Protein AF-A0A378W0W7-F1 (afdb_monomer)

Organism: Neisseria gonorrhoeae (NCBI:txid485)

InterPro domains:
  IPR011050 Pectin lyase fold/virulence factor [SSF51126] (29-107)
  IPR012332 Autotransporter, pectate lyase C-like domain superfamily [G3DSA:2.160.20.20] (1-109)
  IPR050909 Bacterial Autotransporter Virulence Factors [PTHR12338] (4-107)

Nearest PDB structures (foldseek):
  3syj-assembly1_A-2  TM=1.005E+00  e=4.533E-11  Haemophilus influenzae
  3ak5-assembly3_C  TM=9.962E-01  e=9.951E-10  Escherichia coli
  3ak5-assembly2_B  TM=9.978E-01  e=3.192E-08  Escherichia coli
  3ak5-assembly4_D  TM=9.972E-01  e=6.458E-08  Escherichia coli
  5j44-assembly2_B  TM=1.001E+00  e=3.465E-07  Shigella flexneri

Sequence (110 aa):
MILTSNINQGAGGLYFEGNFTVSPKNNETWQGAGVHISDGSTVTWKVNGVANDRLSKIGKGTLLVQAKGENQGSVSVGDGKVILDQQADDQGKKQAFSEIGLVSGRGRCN

pLDDT: mean 97.86, std 1.4, range [88.88, 98.88]

Foldseek 3Di:
DEAAAAEAPAADEEEDDAEEEYYYPPAHAYHYNAYEYEPPHEYEYQHAYDAPGEHEYAYQEEYEQAHEAARNYHYEFAAHEYEQNYHYDPVRHTDRYPYYHYDDPHYDYD

Structure (mmCIF, N/CA/C/O backbone):
data_AF-A0A378W0W7-F1
#
_entry.id   AF-A0A378W0W7-F1
#
loop_
_atom_site.group_PDB
_atom_site.id
_atom_site.type_symbol
_atom_site.label_atom_id
_atom_site.label_alt_id
_atom_site.label_comp_id
_atom_site.label_asym_id
_atom_site.label_entity_id
_atom_site.label_seq_id
_atom_site.pdbx_PDB_ins_code
_atom_site.Cartn_x
_atom_site.Cartn_y
_atom_site.Cartn_z
_atom_site.occupancy
_atom_site.B_iso_or_equiv
_atom_site.auth_seq_id
_atom_site.auth_comp_id
_atom_site.auth_asym_id
_atom_site.auth_atom_id
_atom_site.pdbx_PDB_model_num
ATOM 1 N N . MET A 1 1 ? 4.552 -9.569 7.315 1.00 91.31 1 MET A N 1
ATOM 2 C CA . MET A 1 1 ? 4.834 -8.477 8.273 1.00 91.31 1 MET A CA 1
ATOM 3 C C . MET A 1 1 ? 3.541 -8.115 8.984 1.00 91.31 1 MET A C 1
ATOM 5 O O . MET A 1 1 ? 2.529 -7.983 8.306 1.00 91.31 1 MET A O 1
ATOM 9 N N . ILE A 1 2 ? 3.563 -7.987 10.312 1.00 97.38 2 ILE A N 1
ATOM 10 C CA . ILE A 1 2 ? 2.403 -7.550 11.104 1.00 97.38 2 ILE A CA 1
ATOM 11 C C . ILE A 1 2 ? 2.739 -6.201 11.744 1.00 97.38 2 ILE A C 1
ATOM 13 O O . ILE A 1 2 ? 3.801 -6.073 12.350 1.00 97.38 2 ILE A O 1
ATOM 17 N N . LEU A 1 3 ? 1.859 -5.211 11.597 1.00 97.56 3 LEU A N 1
ATOM 18 C CA . LEU A 1 3 ? 1.969 -3.914 12.263 1.00 97.56 3 LEU A CA 1
ATOM 19 C C . LEU A 1 3 ? 1.282 -3.975 13.626 1.00 97.56 3 LEU A C 1
ATOM 21 O O . LEU A 1 3 ? 0.091 -4.252 13.708 1.00 97.56 3 LEU A O 1
ATOM 25 N N . THR A 1 4 ? 2.033 -3.721 14.695 1.00 97.69 4 THR A N 1
ATOM 26 C CA . THR A 1 4 ? 1.507 -3.669 16.072 1.00 97.69 4 THR A CA 1
ATOM 27 C C . THR A 1 4 ? 1.267 -2.247 16.573 1.00 97.69 4 THR A C 1
ATOM 29 O O . THR A 1 4 ? 0.783 -2.064 17.685 1.00 97.69 4 THR A O 1
ATOM 32 N N . SER A 1 5 ? 1.646 -1.252 15.777 1.00 97.94 5 SER A N 1
ATOM 33 C CA . SER A 1 5 ? 1.383 0.168 15.988 1.00 97.94 5 SER A CA 1
ATOM 34 C C . SER A 1 5 ? 1.252 0.859 14.633 1.00 97.94 5 SER A C 1
ATOM 36 O O . SER A 1 5 ? 1.727 0.337 13.621 1.00 97.94 5 SER A O 1
ATOM 38 N N . ASN A 1 6 ? 0.659 2.053 14.619 1.00 98.31 6 ASN A N 1
ATOM 39 C CA . ASN A 1 6 ? 0.727 2.931 13.453 1.00 98.31 6 ASN A CA 1
ATOM 40 C C . ASN A 1 6 ? 2.188 3.249 13.130 1.00 98.31 6 ASN A C 1
ATOM 42 O O . ASN A 1 6 ? 2.998 3.455 14.038 1.00 98.31 6 ASN A O 1
ATOM 46 N N . ILE A 1 7 ? 2.514 3.303 11.842 1.00 98.31 7 ILE A N 1
ATOM 47 C CA . ILE A 1 7 ? 3.864 3.584 11.365 1.00 98.31 7 ILE A CA 1
ATOM 48 C C . ILE A 1 7 ? 3.840 4.808 10.459 1.00 98.31 7 ILE A C 1
ATOM 50 O O . ILE A 1 7 ? 3.166 4.820 9.434 1.00 98.31 7 ILE A O 1
ATOM 54 N N . ASN A 1 8 ? 4.643 5.808 10.810 1.00 98.12 8 ASN A N 1
ATOM 55 C CA . ASN A 1 8 ? 5.023 6.893 9.917 1.00 98.12 8 ASN A CA 1
ATOM 56 C C . ASN A 1 8 ? 6.538 6.812 9.690 1.00 98.12 8 ASN A C 1
ATOM 58 O O . ASN A 1 8 ? 7.319 7.053 10.608 1.00 98.12 8 ASN A O 1
ATOM 62 N N . GLN A 1 9 ? 6.948 6.426 8.482 1.00 97.06 9 GLN A N 1
ATOM 63 C CA . GLN A 1 9 ? 8.356 6.297 8.091 1.00 97.06 9 GLN A CA 1
ATOM 64 C C . GLN A 1 9 ? 8.957 7.597 7.547 1.00 97.06 9 GLN A C 1
ATOM 66 O O . GLN A 1 9 ? 10.130 7.612 7.171 1.00 97.06 9 GLN A O 1
ATOM 71 N N . GLY A 1 10 ? 8.191 8.691 7.498 1.00 97.00 10 GLY A N 1
ATOM 72 C CA . GLY A 1 10 ? 8.627 9.946 6.899 1.00 97.00 10 GLY A CA 1
ATOM 73 C C . GLY A 1 10 ? 9.084 9.730 5.455 1.00 97.00 10 GLY A C 1
ATOM 74 O O . GLY A 1 10 ? 8.329 9.239 4.620 1.00 97.00 10 GLY A O 1
ATOM 75 N N . ALA A 1 11 ? 10.345 10.053 5.169 1.00 96.00 11 ALA A N 1
ATOM 76 C CA . ALA A 1 11 ? 10.946 9.857 3.848 1.00 96.00 11 ALA A CA 1
ATOM 77 C C . ALA A 1 11 ? 11.401 8.407 3.566 1.00 96.00 11 ALA A C 1
ATOM 79 O O . ALA A 1 11 ? 11.868 8.113 2.467 1.00 96.00 11 ALA A O 1
ATOM 80 N N . GLY A 1 12 ? 11.291 7.497 4.537 1.00 97.06 12 GLY A N 1
ATOM 81 C CA . GLY A 1 12 ? 11.573 6.077 4.343 1.00 97.06 12 GLY A CA 1
ATOM 82 C C . GLY A 1 12 ? 10.489 5.390 3.510 1.00 97.06 12 GLY A C 1
ATOM 83 O O . GLY A 1 12 ? 9.301 5.674 3.661 1.00 97.06 12 GLY A O 1
ATOM 84 N N . GLY A 1 13 ? 10.903 4.477 2.631 1.00 97.06 13 GLY A N 1
ATOM 85 C CA . GLY A 1 13 ? 10.015 3.640 1.823 1.00 97.06 13 GLY A CA 1
ATOM 86 C C . GLY A 1 13 ? 10.306 2.154 2.014 1.00 97.06 13 GLY A C 1
ATOM 87 O O . GLY A 1 13 ? 11.342 1.775 2.563 1.00 97.06 13 GLY A O 1
ATOM 88 N N . LEU A 1 14 ? 9.394 1.309 1.540 1.00 98.31 14 LEU A N 1
ATOM 89 C CA . LEU A 1 14 ? 9.527 -0.145 1.621 1.00 98.31 14 LEU A CA 1
ATOM 90 C C . LEU A 1 14 ? 9.887 -0.737 0.258 1.00 98.31 14 LEU A C 1
ATOM 92 O O . LEU A 1 14 ? 9.261 -0.420 -0.755 1.00 98.31 14 LEU A O 1
ATOM 96 N N . TYR A 1 15 ? 10.859 -1.645 0.256 1.00 98.50 15 TYR A N 1
ATOM 97 C CA . TYR A 1 15 ? 11.255 -2.430 -0.908 1.00 98.50 15 TYR A CA 1
ATOM 98 C C . TYR A 1 15 ? 10.919 -3.898 -0.662 1.00 98.50 15 TYR A C 1
ATOM 100 O O . TYR A 1 15 ? 11.317 -4.469 0.353 1.00 98.50 15 TYR A O 1
ATOM 108 N N . PHE A 1 16 ? 10.177 -4.497 -1.590 1.00 98.56 16 PHE A N 1
ATOM 109 C CA . PHE A 1 16 ? 9.767 -5.894 -1.528 1.00 98.56 16 PHE A CA 1
ATOM 110 C C . PHE A 1 16 ? 10.368 -6.686 -2.688 1.00 98.56 16 PHE A C 1
ATOM 112 O O . PHE A 1 16 ? 10.051 -6.438 -3.855 1.00 98.56 16 PHE A O 1
ATOM 119 N N . GLU A 1 17 ? 11.190 -7.674 -2.340 1.00 97.88 17 GLU A N 1
ATOM 120 C CA . GLU A 1 17 ? 11.738 -8.678 -3.251 1.00 97.88 17 GLU A CA 1
ATOM 121 C C . GLU A 1 17 ? 11.109 -10.039 -2.938 1.00 97.88 17 GLU A C 1
ATOM 123 O O . GLU A 1 17 ? 11.440 -10.675 -1.939 1.00 97.88 17 GLU A O 1
ATOM 128 N N . GLY A 1 18 ? 10.158 -10.468 -3.770 1.00 97.38 18 GLY A N 1
ATOM 129 C CA . GLY A 1 18 ? 9.352 -11.664 -3.536 1.00 97.38 18 GLY A CA 1
ATOM 130 C C . GLY A 1 18 ? 7.962 -11.366 -2.971 1.00 97.38 18 GLY A C 1
ATOM 131 O O . GLY A 1 18 ? 7.520 -10.219 -2.868 1.00 97.38 18 GLY A O 1
ATOM 132 N N . ASN A 1 19 ? 7.234 -12.433 -2.643 1.00 98.50 19 ASN A N 1
ATOM 133 C CA . ASN A 1 19 ? 5.835 -12.341 -2.237 1.00 98.50 19 ASN A CA 1
ATOM 134 C C . ASN A 1 19 ? 5.701 -12.094 -0.734 1.00 98.50 19 ASN A C 1
ATOM 136 O O . ASN A 1 19 ? 6.258 -12.836 0.074 1.00 98.50 19 ASN A O 1
ATOM 140 N N . PHE A 1 20 ? 4.899 -11.099 -0.354 1.00 98.56 20 PHE A N 1
ATOM 141 C CA . PHE A 1 20 ? 4.669 -10.755 1.051 1.00 98.56 20 PHE A CA 1
ATOM 142 C C . PHE A 1 20 ? 3.192 -10.549 1.358 1.00 98.56 20 PHE A C 1
ATOM 144 O O . PHE A 1 20 ? 2.395 -10.174 0.503 1.00 98.56 20 PHE A O 1
ATOM 151 N N . THR A 1 21 ? 2.842 -10.738 2.628 1.00 98.69 21 THR A N 1
ATOM 152 C CA . THR A 1 21 ? 1.598 -10.223 3.201 1.00 98.69 21 THR A CA 1
ATOM 153 C C . THR A 1 21 ? 1.934 -9.239 4.313 1.00 98.69 21 THR A C 1
ATOM 155 O O . THR A 1 21 ? 2.704 -9.558 5.228 1.00 98.69 21 THR A O 1
ATOM 158 N N . VAL A 1 22 ? 1.367 -8.040 4.224 1.00 98.50 22 VAL A N 1
ATOM 159 C CA . VAL A 1 22 ? 1.454 -6.985 5.238 1.00 98.50 22 VAL A CA 1
ATOM 160 C C . VAL A 1 22 ? 0.072 -6.828 5.854 1.00 98.50 22 VAL A C 1
ATOM 162 O O . VAL A 1 22 ? -0.915 -6.680 5.133 1.00 98.50 22 VAL A O 1
ATOM 165 N N . SER A 1 23 ? -0.029 -6.930 7.176 1.00 98.50 23 SER A N 1
ATOM 166 C CA . SER A 1 23 ? -1.316 -6.894 7.878 1.00 98.50 23 SER A CA 1
ATOM 167 C C . SER A 1 23 ? -1.246 -6.067 9.160 1.00 98.50 23 SER A C 1
ATOM 169 O O . SER A 1 23 ? -0.215 -6.098 9.833 1.00 98.50 23 SER A O 1
ATOM 171 N N . PRO A 1 24 ? -2.315 -5.342 9.516 1.00 98.19 24 PRO A N 1
ATOM 172 C CA . PRO A 1 24 ? -2.450 -4.740 10.833 1.00 98.19 24 PRO A CA 1
ATOM 173 C C . PRO A 1 24 ? -2.766 -5.825 11.867 1.00 98.19 24 PRO A C 1
ATOM 175 O O . PRO A 1 24 ? -3.290 -6.890 11.525 1.00 98.19 24 PRO A O 1
ATOM 178 N N . LYS A 1 25 ? -2.451 -5.566 13.135 1.00 97.88 25 LYS A N 1
ATOM 179 C CA . LYS A 1 25 ? -2.944 -6.376 14.252 1.00 97.88 25 LYS A CA 1
ATOM 180 C C . LYS A 1 25 ? -4.434 -6.113 14.476 1.00 97.88 25 LYS A C 1
ATOM 182 O O . LYS A 1 25 ? -5.179 -7.051 14.732 1.00 97.88 25 LYS A O 1
ATOM 187 N N . ASN A 1 26 ? -4.847 -4.856 14.349 1.00 96.56 26 ASN A N 1
ATOM 188 C CA . ASN A 1 26 ? -6.223 -4.394 14.455 1.00 96.56 26 ASN A CA 1
ATOM 189 C C . ASN A 1 26 ? -6.566 -3.521 13.237 1.00 96.56 26 ASN A C 1
ATOM 191 O O . ASN A 1 26 ? -7.098 -4.007 12.242 1.00 96.56 26 ASN A O 1
ATOM 195 N N . ASN A 1 27 ? -6.221 -2.238 13.304 1.00 96.75 27 ASN A N 1
ATOM 196 C CA . ASN A 1 27 ? -6.538 -1.201 12.325 1.00 96.75 27 ASN A CA 1
ATOM 197 C C . ASN A 1 27 ? -5.359 -0.238 12.115 1.00 96.75 27 ASN A C 1
ATOM 199 O O . ASN A 1 27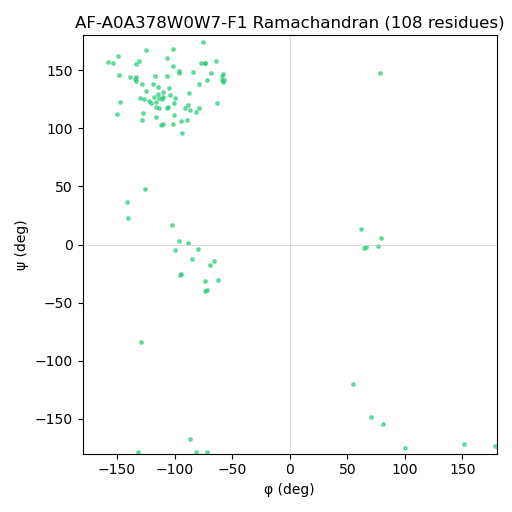 ? -5.563 0.909 11.719 1.00 96.75 27 ASN A O 1
ATOM 203 N N . GLU A 1 28 ? -4.140 -0.691 12.418 1.00 98.62 28 GLU A N 1
ATOM 204 C CA . GLU A 1 28 ? -2.945 0.128 12.295 1.00 98.62 28 GLU A CA 1
ATOM 205 C C . GLU A 1 28 ? -2.755 0.622 10.857 1.00 98.62 28 GLU A C 1
ATOM 207 O O . GLU A 1 28 ? -3.049 -0.090 9.891 1.00 98.62 28 GLU A O 1
ATOM 212 N N . THR A 1 29 ? -2.238 1.841 10.724 1.00 98.62 29 THR A N 1
ATOM 213 C CA . THR A 1 29 ? -1.963 2.485 9.438 1.00 98.62 29 THR A CA 1
ATOM 214 C C . THR A 1 29 ? -0.472 2.528 9.129 1.00 98.62 29 THR A C 1
ATOM 216 O O . THR A 1 29 ? 0.383 2.417 10.016 1.00 98.62 29 THR A O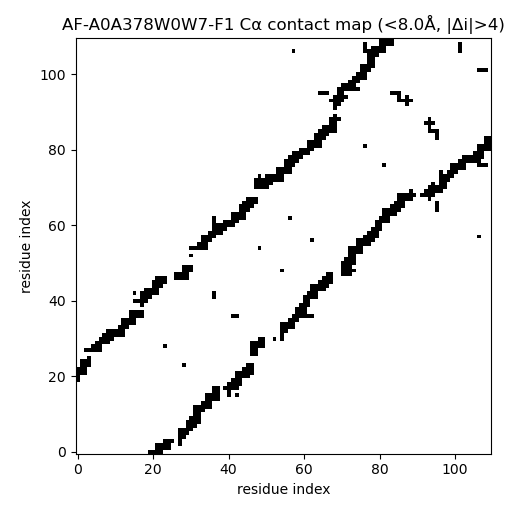 1
ATOM 219 N N . TRP A 1 30 ? -0.152 2.711 7.849 1.00 98.62 30 TRP A N 1
ATOM 220 C CA . TRP A 1 30 ? 1.210 2.978 7.399 1.00 98.62 30 TRP A CA 1
ATOM 221 C C . TRP A 1 30 ? 1.251 4.217 6.505 1.00 98.62 30 TRP A C 1
ATOM 223 O O . TRP A 1 30 ? 0.404 4.392 5.630 1.00 98.62 30 TRP A O 1
ATOM 233 N N . GLN A 1 31 ? 2.269 5.044 6.727 1.00 98.44 31 GLN A N 1
ATOM 234 C CA . GLN A 1 31 ? 2.626 6.215 5.937 1.00 98.44 31 GLN A CA 1
ATOM 235 C C . GLN A 1 31 ? 4.140 6.216 5.697 1.00 98.44 31 GLN A C 1
ATOM 237 O O . GLN A 1 31 ? 4.920 5.882 6.593 1.00 98.44 31 GLN A O 1
ATOM 242 N N . GLY A 1 32 ? 4.562 6.631 4.507 1.00 97.75 32 GLY A N 1
ATOM 243 C CA . GLY A 1 32 ? 5.970 6.754 4.139 1.00 97.75 32 GLY A CA 1
ATOM 244 C C . GLY A 1 32 ? 6.136 7.214 2.695 1.00 97.75 32 GLY A C 1
ATOM 245 O O . GLY A 1 32 ? 5.158 7.506 2.009 1.00 97.75 32 GLY A O 1
ATOM 246 N N . ALA A 1 33 ? 7.373 7.230 2.200 1.00 96.81 33 ALA A N 1
ATOM 247 C CA . ALA A 1 33 ? 7.677 7.702 0.847 1.00 96.81 33 ALA A CA 1
ATOM 248 C C . ALA A 1 33 ? 7.012 6.864 -0.257 1.00 96.81 33 ALA A C 1
ATOM 250 O O . ALA A 1 33 ? 6.698 7.376 -1.332 1.00 96.81 33 ALA A O 1
ATOM 251 N N . GLY A 1 34 ? 6.798 5.572 -0.004 1.00 98.06 34 GLY A N 1
ATOM 252 C CA . GLY A 1 34 ? 6.112 4.679 -0.926 1.00 98.06 34 GLY A CA 1
ATOM 253 C C . GLY A 1 34 ? 6.547 3.227 -0.805 1.00 98.06 34 GLY A C 1
ATOM 254 O O . GLY A 1 34 ? 7.301 2.842 0.091 1.00 98.06 34 GLY A O 1
ATOM 255 N N . VAL A 1 35 ? 6.061 2.427 -1.747 1.00 98.50 35 VAL A N 1
ATOM 256 C CA . VAL A 1 35 ? 6.353 1.002 -1.862 1.00 98.50 35 VAL A CA 1
ATOM 257 C C . VAL A 1 35 ? 6.895 0.684 -3.255 1.00 98.50 35 VAL A C 1
ATOM 259 O O . VAL A 1 35 ? 6.325 1.073 -4.281 1.00 98.50 35 VAL A O 1
ATOM 262 N N . HIS A 1 36 ? 7.994 -0.060 -3.288 1.00 98.75 36 HIS A N 1
ATOM 263 C CA . HIS A 1 36 ? 8.558 -0.654 -4.491 1.00 98.75 36 HIS A CA 1
ATOM 264 C C . HIS A 1 36 ? 8.374 -2.171 -4.443 1.00 98.75 36 HIS A C 1
ATOM 266 O O . HIS A 1 36 ? 8.778 -2.817 -3.476 1.00 98.75 36 HIS A O 1
ATOM 272 N N . ILE A 1 37 ? 7.793 -2.746 -5.498 1.00 98.81 37 ILE A N 1
ATOM 273 C CA . ILE A 1 37 ? 7.607 -4.197 -5.619 1.00 98.81 37 ILE A CA 1
ATOM 274 C C . ILE A 1 37 ? 8.328 -4.692 -6.866 1.00 98.81 37 ILE A C 1
ATOM 276 O O . ILE A 1 37 ? 8.039 -4.237 -7.977 1.00 98.81 37 ILE A O 1
ATOM 280 N N . SER A 1 38 ? 9.255 -5.625 -6.670 1.00 98.69 38 SER A N 1
ATOM 281 C CA . SER A 1 38 ? 10.060 -6.205 -7.743 1.00 98.69 38 SER A CA 1
ATOM 282 C C . SER A 1 38 ? 9.219 -6.982 -8.759 1.00 98.69 38 SER A C 1
ATOM 284 O O . SER A 1 38 ? 8.094 -7.402 -8.484 1.00 98.69 38 SER A O 1
ATOM 286 N N . ASP A 1 39 ? 9.757 -7.149 -9.965 1.00 98.50 39 ASP A N 1
ATOM 287 C CA . ASP A 1 39 ? 9.080 -7.876 -11.042 1.00 98.50 39 ASP A CA 1
ATOM 288 C C . ASP A 1 39 ? 8.737 -9.318 -10.621 1.00 98.50 39 ASP A C 1
ATOM 290 O O . ASP A 1 39 ? 9.422 -9.919 -9.792 1.00 98.50 39 ASP A O 1
ATOM 294 N N . GLY A 1 40 ? 7.623 -9.847 -11.126 1.00 98.12 40 GLY A N 1
ATOM 295 C CA . GLY A 1 40 ? 7.095 -11.164 -10.748 1.00 98.12 40 GLY A CA 1
ATOM 296 C C . GLY A 1 40 ? 6.614 -11.301 -9.294 1.00 98.12 40 GLY A C 1
ATOM 297 O O . GLY A 1 40 ? 6.095 -12.353 -8.928 1.00 98.12 40 GLY A O 1
ATOM 298 N N . SER A 1 41 ? 6.746 -10.261 -8.465 1.00 98.62 41 SER A N 1
ATOM 299 C CA . SER A 1 41 ? 6.372 -10.300 -7.048 1.00 98.62 41 SER A CA 1
ATOM 300 C C . SER A 1 41 ? 4.970 -9.741 -6.806 1.00 98.62 41 SER A C 1
ATOM 302 O O . SER A 1 41 ? 4.512 -8.829 -7.500 1.00 98.62 41 SER A O 1
ATOM 304 N N . THR A 1 42 ? 4.293 -10.266 -5.786 1.00 98.81 42 THR A N 1
ATOM 305 C CA . THR A 1 42 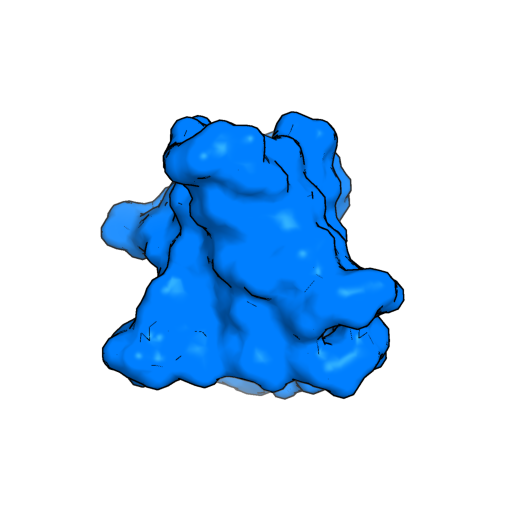? 2.997 -9.780 -5.304 1.00 98.81 42 THR A CA 1
ATOM 306 C C . THR A 1 42 ? 3.047 -9.502 -3.810 1.00 98.81 42 THR A C 1
ATOM 308 O O . THR A 1 42 ? 3.351 -10.385 -3.006 1.00 98.81 42 THR A O 1
ATOM 311 N N . VAL A 1 43 ? 2.682 -8.284 -3.422 1.00 98.81 43 VAL A N 1
ATOM 312 C CA . VAL A 1 43 ? 2.480 -7.920 -2.018 1.00 98.81 43 VAL A CA 1
ATOM 313 C C . VAL A 1 43 ? 0.992 -7.787 -1.756 1.00 98.81 43 VAL A C 1
ATOM 315 O O . VAL A 1 43 ? 0.328 -6.927 -2.330 1.00 98.81 43 VAL A O 1
ATOM 318 N N . THR A 1 44 ? 0.479 -8.628 -0.864 1.00 98.81 44 THR A N 1
ATOM 319 C CA . THR A 1 44 ? -0.866 -8.487 -0.307 1.00 98.81 44 THR A CA 1
ATOM 320 C C . THR A 1 44 ? -0.821 -7.465 0.820 1.00 98.81 44 THR A C 1
ATOM 322 O O . THR A 1 44 ? -0.186 -7.683 1.853 1.00 98.81 44 THR A O 1
ATOM 325 N N . TRP A 1 45 ? -1.485 -6.339 0.613 1.00 98.75 45 TRP A N 1
ATOM 326 C CA . TRP A 1 45 ? -1.437 -5.167 1.467 1.00 98.75 45 TRP A CA 1
ATOM 327 C C . TRP A 1 45 ? -2.777 -4.961 2.163 1.00 98.75 45 TRP A C 1
ATOM 329 O O . TRP A 1 45 ? -3.738 -4.491 1.560 1.00 98.75 45 TRP A O 1
ATOM 339 N N . LYS A 1 46 ? -2.845 -5.326 3.445 1.00 98.75 46 LYS A N 1
ATOM 340 C CA . LYS A 1 46 ? -4.078 -5.272 4.248 1.00 98.75 46 LYS A CA 1
ATOM 341 C C . LYS A 1 46 ? -4.136 -4.078 5.203 1.00 98.75 46 LYS A C 1
ATOM 343 O O . LYS A 1 46 ? -4.908 -4.094 6.154 1.00 98.75 46 LYS A O 1
ATOM 348 N N . VAL A 1 47 ? -3.297 -3.071 4.976 1.00 98.56 47 VAL A N 1
ATOM 349 C CA . VAL A 1 47 ? -3.085 -1.917 5.861 1.00 98.56 47 VAL A CA 1
ATOM 350 C C . VAL A 1 47 ? -3.659 -0.657 5.210 1.00 98.56 47 VAL A C 1
ATOM 352 O O . VAL A 1 47 ? -3.372 -0.390 4.044 1.00 98.56 47 VAL A O 1
ATOM 355 N N . ASN A 1 48 ? -4.449 0.124 5.949 1.00 98.69 48 ASN A N 1
ATOM 356 C CA . ASN A 1 48 ? -4.971 1.403 5.455 1.00 98.69 48 ASN A CA 1
ATOM 357 C C . ASN A 1 48 ? -3.898 2.506 5.492 1.00 98.69 48 ASN A C 1
ATOM 359 O O . ASN A 1 48 ? -2.935 2.445 6.261 1.00 98.69 48 ASN A O 1
ATOM 363 N N . GLY A 1 49 ? -4.087 3.523 4.655 1.00 98.25 49 GLY A N 1
ATOM 364 C CA . GLY A 1 49 ? -3.311 4.758 4.683 1.00 98.25 49 GLY A CA 1
ATOM 365 C C . GLY A 1 49 ? -3.886 5.784 5.661 1.00 98.25 49 GLY A C 1
ATOM 366 O O . GLY A 1 49 ? -4.756 5.484 6.480 1.00 98.25 49 GLY A O 1
ATOM 367 N N . VAL A 1 50 ? -3.397 7.017 5.553 1.00 98.12 50 VAL A N 1
ATOM 368 C CA . VAL A 1 50 ? -3.797 8.157 6.390 1.00 98.12 50 VAL A CA 1
ATOM 369 C C . VAL A 1 50 ? -4.436 9.235 5.508 1.00 98.12 50 VAL A C 1
ATOM 371 O O . VAL A 1 50 ? -4.038 9.416 4.360 1.00 98.12 50 VAL A O 1
ATOM 374 N N . ALA A 1 51 ? -5.440 9.951 6.019 1.00 98.12 51 ALA A N 1
ATOM 375 C CA . ALA A 1 51 ? -6.050 11.069 5.300 1.00 98.12 51 ALA A CA 1
ATOM 376 C C . ALA A 1 51 ? -5.009 12.141 4.931 1.00 98.12 51 ALA A C 1
ATOM 378 O O . ALA A 1 51 ? -4.126 12.452 5.730 1.00 98.12 51 ALA A O 1
ATOM 379 N N . ASN A 1 52 ? -5.146 12.731 3.740 1.00 97.00 52 ASN A N 1
ATOM 380 C CA . ASN A 1 52 ? -4.204 13.707 3.169 1.00 97.00 52 ASN A CA 1
ATOM 381 C C . ASN A 1 52 ? -2.779 13.170 2.930 1.00 97.00 52 ASN A C 1
ATOM 383 O O . ASN A 1 52 ? -1.868 13.953 2.664 1.00 97.00 52 ASN A O 1
ATOM 387 N N . ASP A 1 53 ? -2.586 11.850 2.984 1.00 98.19 53 ASP A N 1
ATOM 388 C CA . ASP A 1 53 ? -1.369 11.179 2.536 1.00 98.19 53 ASP A CA 1
ATOM 389 C C . ASP A 1 53 ? -1.567 10.537 1.156 1.00 98.19 53 ASP A C 1
ATOM 391 O O . ASP A 1 53 ? -2.686 10.171 0.765 1.00 98.19 53 ASP A O 1
ATOM 395 N N . ARG A 1 54 ? -0.467 10.391 0.410 1.00 98.31 54 ARG A N 1
ATOM 396 C CA . ARG A 1 54 ? -0.469 9.753 -0.906 1.00 98.31 54 ARG A CA 1
ATOM 397 C C . ARG A 1 54 ? 0.586 8.663 -0.990 1.00 98.31 54 ARG A C 1
ATOM 399 O O . ARG A 1 54 ? 1.770 8.942 -1.180 1.00 98.31 54 ARG A O 1
ATOM 406 N N . LEU A 1 55 ? 0.131 7.413 -0.976 1.00 98.44 55 LEU A N 1
ATOM 407 C CA . LEU A 1 55 ? 0.977 6.249 -1.203 1.00 98.44 55 LEU A CA 1
ATOM 408 C C . LEU A 1 55 ? 1.554 6.289 -2.623 1.00 98.44 55 LEU A C 1
ATOM 410 O O . LEU A 1 55 ? 0.811 6.263 -3.603 1.00 98.44 55 LEU A O 1
ATOM 414 N N . SER A 1 56 ? 2.879 6.279 -2.754 1.00 98.50 56 SER A N 1
ATOM 415 C CA . SER A 1 56 ? 3.528 6.093 -4.056 1.00 98.50 56 SER A CA 1
ATOM 416 C C . SER A 1 56 ? 3.797 4.610 -4.301 1.00 98.50 56 SER A C 1
ATOM 418 O O . SER A 1 56 ? 4.567 3.992 -3.568 1.00 98.50 56 SER A O 1
ATOM 420 N N . LYS A 1 57 ? 3.189 4.027 -5.339 1.00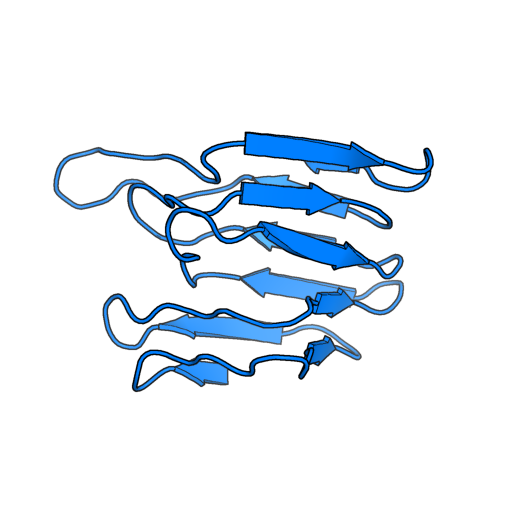 98.50 57 LYS A N 1
ATOM 421 C CA . LYS A 1 57 ? 3.453 2.649 -5.778 1.00 98.50 57 LYS A CA 1
ATOM 422 C C . LYS A 1 57 ? 4.279 2.645 -7.063 1.00 98.50 57 LYS A C 1
ATOM 424 O O . LYS A 1 57 ? 3.820 3.097 -8.112 1.00 98.50 57 LYS A O 1
ATOM 429 N N . ILE A 1 58 ? 5.473 2.061 -6.986 1.00 98.44 58 ILE A N 1
ATOM 430 C CA . ILE A 1 58 ? 6.395 1.850 -8.113 1.00 98.44 58 ILE A CA 1
ATOM 431 C C . ILE A 1 58 ? 6.925 0.405 -8.137 1.00 98.44 58 ILE A C 1
ATOM 433 O O . ILE A 1 58 ? 6.520 -0.437 -7.329 1.00 98.44 58 ILE A O 1
ATOM 437 N N . GLY A 1 59 ? 7.799 0.091 -9.094 1.00 98.38 59 GLY A N 1
ATOM 438 C CA . GLY A 1 59 ? 8.269 -1.269 -9.362 1.00 98.38 59 GLY A CA 1
ATOM 439 C C . GLY A 1 59 ? 7.250 -2.098 -10.150 1.00 98.38 59 GLY A C 1
ATOM 440 O O . GLY A 1 59 ? 6.040 -1.910 -10.017 1.00 98.38 59 GLY A O 1
ATOM 441 N N . LYS A 1 60 ? 7.744 -3.014 -10.987 1.00 98.50 60 LYS A N 1
ATOM 442 C CA . LYS A 1 60 ? 6.938 -3.759 -11.972 1.00 98.50 60 LYS A CA 1
ATOM 443 C C . LYS A 1 60 ? 5.961 -4.767 -11.357 1.00 98.50 60 LYS A C 1
ATOM 445 O O . LYS A 1 60 ? 5.024 -5.196 -12.028 1.00 98.50 60 LYS A O 1
ATOM 450 N N . GLY A 1 61 ? 6.161 -5.133 -10.092 1.00 98.69 61 GLY A N 1
ATOM 451 C CA . GLY A 1 61 ? 5.327 -6.101 -9.392 1.00 98.69 61 GLY A CA 1
ATOM 452 C C . GLY A 1 61 ? 3.930 -5.594 -9.031 1.00 98.69 61 GLY A C 1
ATOM 453 O O . GLY A 1 61 ? 3.531 -4.459 -9.326 1.00 98.69 61 GLY A O 1
ATOM 454 N N . THR A 1 62 ? 3.186 -6.468 -8.357 1.00 98.88 62 THR A N 1
ATOM 455 C CA . THR A 1 62 ? 1.768 -6.283 -8.034 1.00 98.88 62 THR A CA 1
ATOM 456 C C . THR A 1 62 ? 1.567 -5.900 -6.571 1.00 98.88 62 THR A C 1
ATOM 458 O O . THR A 1 62 ? 2.029 -6.598 -5.672 1.00 98.88 62 THR A O 1
ATOM 461 N N . LEU A 1 63 ? 0.823 -4.823 -6.326 1.00 98.81 63 LEU A N 1
ATOM 462 C CA . LEU A 1 63 ? 0.264 -4.491 -5.017 1.00 98.81 63 LEU A CA 1
ATOM 463 C C . LEU A 1 63 ? -1.212 -4.905 -5.001 1.00 98.81 63 LEU A C 1
ATOM 465 O O . LEU A 1 63 ? -2.027 -4.312 -5.704 1.00 98.81 63 LEU A O 1
ATOM 469 N N . LEU A 1 64 ? -1.552 -5.923 -4.219 1.00 98.81 64 LEU A N 1
ATOM 470 C CA . LEU A 1 64 ? -2.930 -6.353 -3.996 1.00 98.81 64 LEU A CA 1
ATOM 471 C C . LEU A 1 64 ? -3.458 -5.675 -2.730 1.00 98.81 64 LEU A C 1
ATOM 473 O O . LEU A 1 64 ? -3.057 -6.035 -1.627 1.00 98.81 64 LEU A O 1
ATOM 477 N N . VAL A 1 65 ? -4.335 -4.688 -2.882 1.00 98.75 65 VAL A N 1
ATOM 478 C CA . VAL A 1 65 ? -4.897 -3.909 -1.774 1.00 98.75 65 VAL A CA 1
ATOM 479 C C . VAL A 1 65 ? -6.118 -4.635 -1.226 1.00 98.75 65 VAL A C 1
ATOM 481 O O . VAL A 1 65 ? -7.094 -4.811 -1.941 1.00 98.75 65 VAL A O 1
ATOM 484 N N . GLN A 1 66 ? -6.039 -5.071 0.030 1.00 98.50 66 GLN A N 1
ATOM 485 C CA . GLN A 1 66 ? -7.035 -5.897 0.724 1.00 98.50 66 GLN A CA 1
ATOM 486 C C . GLN A 1 66 ? -7.205 -5.478 2.194 1.00 98.50 66 GLN A C 1
ATOM 488 O O . GLN A 1 66 ? -7.345 -6.319 3.088 1.00 98.50 66 GLN A O 1
ATOM 493 N N . ALA A 1 67 ? -7.127 -4.179 2.483 1.00 98.38 67 ALA A N 1
ATOM 494 C CA . ALA A 1 67 ? -7.426 -3.671 3.818 1.00 98.38 67 ALA A CA 1
ATOM 495 C C . ALA A 1 67 ? -8.946 -3.666 4.065 1.00 98.38 67 ALA A C 1
ATOM 497 O O . ALA A 1 67 ? -9.730 -3.996 3.173 1.00 98.38 67 ALA A O 1
ATOM 498 N N . LYS A 1 68 ? -9.375 -3.346 5.289 1.00 98.44 68 LYS A N 1
ATOM 499 C CA . LYS A 1 68 ? -10.796 -3.304 5.669 1.00 98.44 68 LYS A CA 1
ATOM 500 C C . LYS A 1 68 ? -11.289 -1.868 5.834 1.00 98.44 68 LYS A C 1
ATOM 502 O O . LYS A 1 68 ? -10.554 -1.026 6.352 1.00 98.44 68 LYS A O 1
ATOM 507 N N . GLY A 1 69 ? -12.542 -1.620 5.465 1.00 98.44 69 GLY A N 1
ATOM 508 C CA . GLY A 1 69 ? -13.224 -0.351 5.706 1.00 98.44 69 GLY A CA 1
ATOM 509 C C . GLY A 1 69 ? -12.880 0.742 4.696 1.00 98.44 69 GLY A C 1
ATOM 510 O O . GLY A 1 69 ? -12.509 0.483 3.544 1.00 98.44 69 GLY A O 1
ATOM 511 N N . GLU A 1 70 ? -13.016 1.988 5.143 1.00 98.44 70 GLU A N 1
ATOM 512 C CA . GLU A 1 70 ? -12.717 3.183 4.354 1.00 98.44 70 GLU A CA 1
ATOM 513 C C . GLU A 1 70 ? -11.254 3.602 4.514 1.00 98.44 70 GLU A C 1
ATOM 515 O O . GLU A 1 70 ? -10.855 4.160 5.537 1.00 98.44 70 GLU A O 1
ATOM 520 N N . ASN A 1 71 ? -10.446 3.384 3.477 1.00 98.50 71 ASN A N 1
ATOM 521 C CA . ASN A 1 71 ? -9.123 3.981 3.411 1.00 98.50 71 ASN A CA 1
ATOM 522 C C . ASN A 1 71 ? -9.230 5.450 2.979 1.00 98.50 71 ASN A C 1
ATOM 524 O O . ASN A 1 71 ? -9.665 5.756 1.864 1.00 98.50 71 ASN A O 1
ATOM 528 N N . GLN A 1 72 ? -8.807 6.354 3.860 1.00 98.12 72 GLN A N 1
ATOM 529 C CA . GLN A 1 72 ? -8.831 7.798 3.614 1.00 98.12 72 GLN A CA 1
ATOM 530 C C . GLN A 1 72 ? -7.594 8.307 2.859 1.00 98.12 72 GLN A C 1
ATOM 532 O O . GLN A 1 72 ? -7.600 9.439 2.372 1.00 98.12 72 GLN A O 1
ATOM 537 N N . GLY A 1 73 ? -6.545 7.488 2.742 1.00 98.44 73 GLY A N 1
ATOM 538 C CA . GLY A 1 73 ? -5.361 7.817 1.953 1.00 98.44 73 GLY A CA 1
ATOM 539 C C . GLY A 1 73 ? -5.613 7.721 0.451 1.00 98.44 73 GLY A C 1
ATOM 540 O O . GLY A 1 73 ? -6.496 6.992 -0.005 1.00 98.44 73 GLY A O 1
ATOM 541 N N . SER A 1 74 ? -4.802 8.442 -0.313 1.00 98.62 74 SER A N 1
ATOM 542 C CA . SER A 1 74 ? -4.777 8.388 -1.778 1.00 98.62 74 SER A CA 1
ATOM 543 C C . SER A 1 74 ? -3.608 7.533 -2.278 1.00 98.62 74 SER A C 1
ATOM 545 O O . SER A 1 74 ? -2.704 7.185 -1.513 1.00 98.62 74 SER A O 1
ATOM 547 N N . VAL A 1 75 ? -3.595 7.192 -3.568 1.00 98.62 75 VAL A N 1
ATOM 548 C CA . VAL A 1 75 ? -2.482 6.465 -4.197 1.00 98.62 75 VAL A CA 1
ATOM 549 C C . VAL A 1 75 ? -2.070 7.098 -5.523 1.00 98.62 75 VAL A C 1
ATOM 551 O O . VAL A 1 75 ? -2.906 7.514 -6.320 1.00 98.62 75 VAL A O 1
ATOM 554 N N . SER A 1 76 ? -0.764 7.133 -5.779 1.00 98.44 76 SER A N 1
ATOM 555 C CA . SER A 1 76 ? -0.176 7.400 -7.092 1.00 98.44 76 SER A CA 1
ATOM 556 C C . SER A 1 76 ? 0.530 6.143 -7.592 1.00 98.44 76 SER A C 1
ATOM 558 O O . SER A 1 76 ? 1.483 5.662 -6.972 1.00 98.44 76 SER A O 1
ATOM 560 N N . VAL A 1 77 ? 0.059 5.591 -8.707 1.00 98.62 77 VAL A N 1
ATOM 561 C CA . VAL A 1 77 ? 0.590 4.371 -9.320 1.00 98.62 77 VAL A CA 1
ATOM 562 C C . VAL A 1 77 ? 1.472 4.755 -10.500 1.00 98.62 77 VAL A C 1
ATOM 564 O O . VAL A 1 77 ? 0.987 5.123 -11.571 1.00 98.62 77 VAL A O 1
ATOM 567 N N . GLY A 1 78 ? 2.784 4.674 -10.292 1.00 98.25 78 GLY A N 1
ATOM 568 C CA . GLY A 1 78 ? 3.779 5.002 -11.308 1.00 98.25 78 GLY A CA 1
ATOM 569 C C . GLY A 1 78 ? 4.276 3.804 -12.112 1.00 98.25 78 GLY A C 1
ATOM 570 O O . GLY A 1 78 ? 4.740 3.990 -13.229 1.00 98.25 78 GLY A O 1
ATOM 571 N N . ASP A 1 79 ? 4.213 2.586 -11.573 1.00 98.56 79 ASP A N 1
ATOM 572 C CA . ASP A 1 79 ? 4.689 1.386 -12.272 1.00 98.56 79 ASP A CA 1
ATOM 573 C C . ASP A 1 79 ? 4.039 0.103 -11.724 1.00 98.56 79 ASP A C 1
ATOM 575 O O . ASP A 1 79 ? 3.584 0.045 -10.571 1.00 98.56 79 ASP A O 1
ATOM 579 N N . GLY A 1 80 ? 4.031 -0.934 -12.558 1.00 98.38 80 GLY A N 1
ATOM 580 C CA . GLY A 1 80 ? 3.500 -2.252 -12.242 1.00 98.38 80 GLY A CA 1
ATOM 581 C C . GLY A 1 80 ? 1.978 -2.287 -12.142 1.00 98.38 80 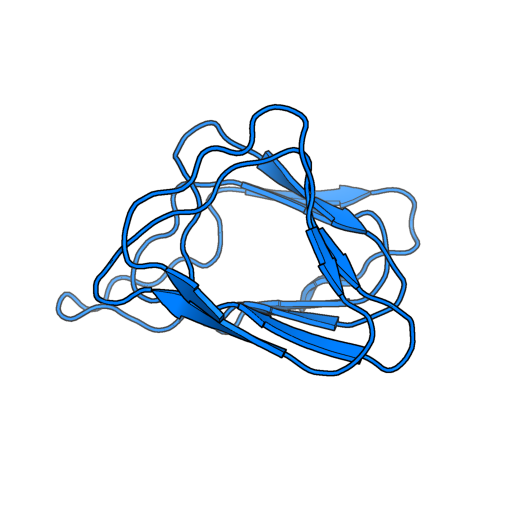GLY A C 1
ATOM 582 O O . GLY A 1 80 ? 1.260 -1.575 -12.848 1.00 98.38 80 GLY A O 1
ATOM 583 N N . LYS A 1 81 ? 1.469 -3.169 -11.278 1.00 98.62 81 LYS A N 1
ATOM 584 C CA . LYS A 1 81 ? 0.030 -3.410 -11.125 1.00 98.62 81 LYS A CA 1
ATOM 585 C C . LYS A 1 81 ? -0.440 -3.085 -9.711 1.00 98.62 81 LYS A C 1
ATOM 587 O O . LYS A 1 81 ? 0.202 -3.473 -8.738 1.00 98.62 81 LYS A O 1
ATOM 592 N N . VAL A 1 82 ? -1.593 -2.441 -9.605 1.00 98.75 8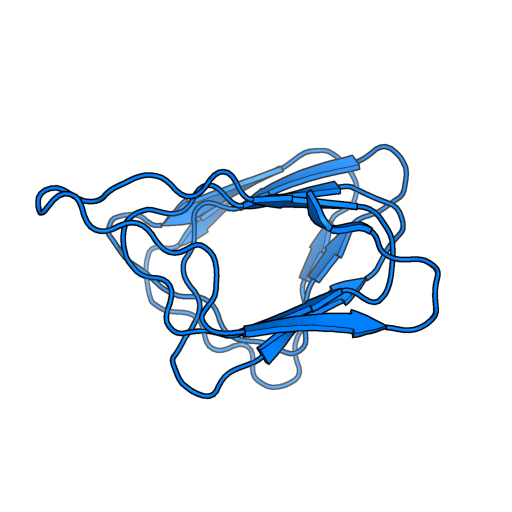2 VAL A N 1
ATOM 593 C CA . VAL A 1 82 ? -2.387 -2.366 -8.375 1.00 98.75 82 VAL A CA 1
ATOM 594 C C . VAL A 1 82 ? -3.702 -3.099 -8.611 1.00 98.75 82 VAL A C 1
ATOM 596 O O . VAL A 1 82 ? -4.298 -2.959 -9.677 1.00 98.75 82 VAL A O 1
ATOM 599 N N . ILE A 1 83 ? -4.113 -3.922 -7.650 1.00 98.69 83 ILE A N 1
ATOM 600 C CA . ILE A 1 83 ? -5.420 -4.587 -7.639 1.00 98.69 83 ILE A CA 1
ATOM 601 C C . ILE A 1 83 ? -6.185 -4.069 -6.427 1.00 98.69 83 ILE A C 1
ATOM 603 O O . ILE A 1 83 ? -5.690 -4.183 -5.305 1.00 98.69 83 ILE A O 1
ATOM 607 N N . LEU A 1 84 ? -7.365 -3.503 -6.653 1.00 98.56 84 LEU A N 1
ATOM 608 C CA . LEU A 1 84 ? -8.232 -2.946 -5.624 1.00 98.56 84 LEU A CA 1
ATOM 609 C C . LEU A 1 84 ? -9.247 -3.998 -5.177 1.00 98.56 84 LEU A C 1
ATOM 611 O O . LEU A 1 84 ? -10.309 -4.163 -5.767 1.00 98.56 84 LEU A O 1
ATOM 615 N N . ASP A 1 85 ? -8.937 -4.688 -4.088 1.00 98.38 85 ASP A N 1
ATOM 616 C CA . ASP A 1 85 ? -9.820 -5.674 -3.467 1.00 98.38 85 ASP A CA 1
ATOM 617 C C . ASP A 1 85 ? -10.031 -5.347 -1.982 1.00 98.38 85 ASP A C 1
ATOM 619 O O . ASP A 1 85 ? -9.887 -6.180 -1.088 1.00 98.38 85 ASP A O 1
ATOM 623 N N . GLN A 1 86 ? -10.342 -4.081 -1.695 1.00 98.56 86 GLN A N 1
ATOM 624 C CA . GLN A 1 86 ? -10.649 -3.644 -0.335 1.00 98.56 86 GLN A CA 1
ATOM 625 C C . GLN A 1 86 ? -11.831 -4.445 0.221 1.00 98.56 86 GLN A C 1
ATOM 627 O O . GLN A 1 86 ? -12.806 -4.709 -0.479 1.00 98.56 86 GLN A O 1
ATOM 632 N N . GLN A 1 87 ? -11.775 -4.823 1.486 1.00 98.56 87 GLN A N 1
ATOM 633 C CA . GLN A 1 87 ? -12.827 -5.567 2.166 1.00 98.56 87 GLN A CA 1
ATOM 634 C C . GLN A 1 87 ? -13.737 -4.602 2.934 1.00 98.56 87 GLN A C 1
ATOM 636 O O . GLN A 1 87 ? -13.283 -3.564 3.417 1.00 98.56 87 GLN A O 1
ATOM 641 N N . ALA A 1 88 ? -15.025 -4.931 3.044 1.00 98.12 88 ALA A N 1
ATOM 642 C CA . ALA A 1 88 ? -15.935 -4.142 3.868 1.00 98.12 88 ALA A CA 1
ATOM 643 C C . ALA A 1 88 ? -15.584 -4.285 5.360 1.00 98.12 88 ALA A C 1
ATOM 645 O O . ALA A 1 88 ? -15.0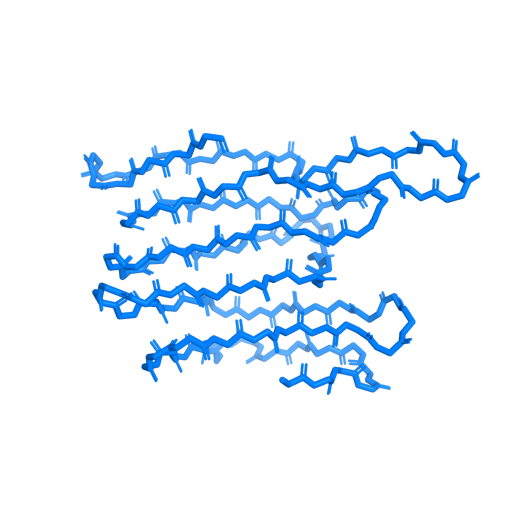89 -5.334 5.785 1.00 98.12 88 ALA A O 1
ATOM 646 N N . ASP A 1 89 ? -15.809 -3.231 6.141 1.00 96.50 89 ASP A N 1
ATOM 647 C CA . ASP A 1 89 ? -15.810 -3.319 7.603 1.00 96.50 89 ASP A CA 1
ATOM 648 C C . ASP A 1 89 ? -17.152 -3.843 8.146 1.00 96.50 89 ASP A C 1
ATOM 650 O O . ASP A 1 89 ? -18.073 -4.162 7.389 1.00 96.50 89 ASP A O 1
ATOM 654 N N . ASP A 1 90 ? -17.267 -3.926 9.473 1.00 96.31 90 ASP A N 1
ATOM 655 C CA . ASP A 1 90 ? -18.465 -4.429 10.159 1.00 96.31 90 ASP A CA 1
ATOM 656 C C . ASP A 1 90 ? -19.699 -3.525 9.959 1.00 96.31 90 ASP A C 1
ATOM 658 O O . ASP A 1 90 ? -20.825 -3.942 10.223 1.00 96.31 90 ASP A O 1
ATOM 662 N N . GLN A 1 91 ? -19.503 -2.294 9.475 1.00 96.25 91 GLN A N 1
ATOM 663 C CA . GLN A 1 91 ? -20.565 -1.350 9.117 1.00 96.25 91 GLN A CA 1
ATOM 664 C C . GLN A 1 91 ? -20.898 -1.396 7.616 1.00 96.25 91 GLN A C 1
ATOM 666 O O . GLN A 1 91 ? -21.736 -0.629 7.143 1.00 96.25 91 GLN A O 1
ATOM 671 N N . GLY A 1 92 ? -20.256 -2.291 6.857 1.00 97.06 92 GLY A N 1
ATOM 672 C CA . GLY A 1 92 ? -20.444 -2.450 5.418 1.00 97.06 92 GLY A CA 1
ATOM 673 C C . GLY A 1 92 ? -19.701 -1.416 4.571 1.00 97.06 92 GLY A C 1
ATOM 674 O O . GLY A 1 92 ? -19.870 -1.400 3.350 1.00 97.06 92 GLY A O 1
ATOM 675 N N . LYS A 1 93 ? -18.873 -0.557 5.171 1.00 97.38 93 LYS A N 1
ATOM 676 C CA . LYS A 1 93 ? -18.153 0.483 4.437 1.00 97.38 93 LYS A CA 1
ATOM 677 C C . LYS A 1 93 ? -16.934 -0.104 3.734 1.00 97.38 93 LYS A C 1
ATOM 679 O O . LYS A 1 93 ? -16.210 -0.919 4.303 1.00 97.38 93 LYS A O 1
ATOM 684 N N . LYS A 1 94 ? -16.690 0.311 2.489 1.00 98.12 94 LYS A N 1
ATOM 685 C CA . LYS A 1 94 ? -15.618 -0.230 1.639 1.00 98.12 94 LYS A CA 1
ATOM 686 C C . LYS A 1 94 ? -15.101 0.834 0.676 1.00 98.12 94 LYS A C 1
ATOM 688 O O . LYS A 1 94 ? -15.795 1.206 -0.264 1.00 98.12 94 LYS A O 1
ATOM 693 N N . GLN A 1 95 ? -13.858 1.266 0.872 1.00 98.38 95 GLN A N 1
ATOM 694 C CA . GLN A 1 95 ? -13.162 2.176 -0.041 1.00 98.38 95 GLN A CA 1
ATOM 695 C C . GLN A 1 95 ? -11.662 1.873 -0.043 1.00 98.38 95 GLN A C 1
ATOM 697 O O . GLN A 1 95 ? -11.027 1.918 1.007 1.00 98.38 95 GLN A O 1
ATOM 702 N N . ALA A 1 96 ? -11.095 1.568 -1.215 1.00 98.06 96 ALA A N 1
ATOM 703 C CA . ALA A 1 96 ? -9.681 1.203 -1.340 1.00 98.06 96 ALA A CA 1
ATOM 704 C C . ALA A 1 96 ? -8.732 2.400 -1.185 1.00 98.06 96 ALA A C 1
ATOM 706 O O . ALA A 1 96 ? -7.695 2.262 -0.542 1.00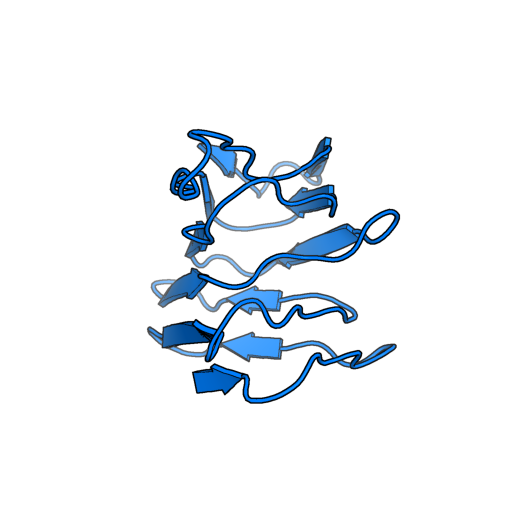 98.06 96 ALA A O 1
ATO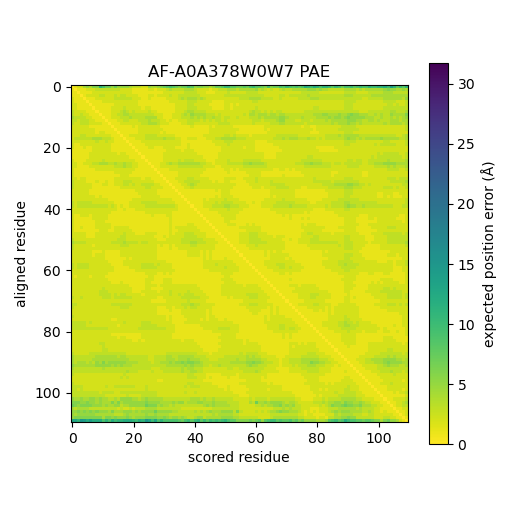M 707 N N . PHE A 1 97 ? -9.094 3.554 -1.750 1.00 98.50 97 PHE A N 1
ATOM 708 C CA . PHE A 1 97 ? -8.401 4.840 -1.621 1.00 98.50 97 PHE A CA 1
ATOM 709 C C . PHE A 1 97 ? -9.402 5.979 -1.828 1.00 98.50 97 PHE A C 1
ATOM 711 O O . PHE A 1 97 ? -10.418 5.785 -2.496 1.00 98.50 97 PHE A O 1
ATOM 718 N N . SER A 1 98 ? -9.101 7.160 -1.292 1.00 98.31 98 SER A N 1
ATOM 719 C CA . SER A 1 98 ? -9.883 8.382 -1.523 1.00 98.31 98 SER A CA 1
ATOM 720 C C . SER A 1 98 ? -9.677 8.967 -2.924 1.00 98.31 98 SER A C 1
ATOM 722 O O . SER A 1 98 ? -10.602 9.530 -3.501 1.00 98.31 98 SER A O 1
ATOM 724 N N . GLU A 1 99 ? -8.483 8.791 -3.490 1.00 98.31 99 GLU A N 1
ATOM 725 C CA . GLU A 1 99 ? -8.121 9.205 -4.846 1.00 98.31 99 GLU A CA 1
ATOM 726 C C . GLU A 1 99 ? -7.092 8.229 -5.433 1.00 98.31 99 GLU A C 1
ATOM 728 O O . GLU A 1 99 ? -6.233 7.702 -4.717 1.00 98.31 99 GLU A O 1
ATOM 733 N N . ILE A 1 100 ? -7.170 7.991 -6.745 1.00 98.19 100 ILE A N 1
ATOM 734 C CA . ILE A 1 100 ? -6.252 7.122 -7.484 1.00 98.19 100 ILE A CA 1
ATOM 735 C C . ILE A 1 100 ? -5.692 7.887 -8.682 1.00 98.19 100 ILE A C 1
ATOM 737 O O . ILE A 1 100 ? -6.411 8.181 -9.635 1.00 98.19 100 ILE A O 1
ATOM 741 N N . GLY A 1 101 ? -4.388 8.157 -8.658 1.00 98.12 101 GLY A N 1
ATOM 742 C CA . GLY A 1 101 ? -3.644 8.718 -9.781 1.00 98.12 101 GLY A CA 1
ATOM 743 C C . GLY A 1 101 ? -2.877 7.639 -10.544 1.00 98.12 101 GLY A C 1
ATOM 744 O O . GLY A 1 101 ? -2.070 6.919 -9.959 1.00 98.12 101 GLY A O 1
ATOM 745 N N . LEU A 1 102 ? -3.079 7.550 -11.858 1.00 97.31 102 LEU A N 1
ATOM 746 C CA . LEU A 1 102 ? -2.245 6.751 -12.762 1.00 97.31 102 LEU A CA 1
ATOM 747 C C . LEU A 1 102 ? -1.259 7.672 -13.478 1.00 97.31 102 LEU A C 1
ATOM 749 O O . LEU A 1 102 ? -1.674 8.606 -14.163 1.00 97.31 102 LEU A O 1
ATOM 753 N N . VAL A 1 103 ? 0.044 7.420 -13.331 1.00 95.94 103 VAL A N 1
ATOM 754 C CA . VAL A 1 103 ? 1.086 8.309 -13.869 1.00 95.94 103 VAL A CA 1
ATOM 755 C C . VAL A 1 103 ? 2.157 7.552 -14.653 1.00 95.94 103 VAL A C 1
ATOM 757 O O . VAL A 1 103 ? 2.378 6.354 -14.484 1.00 95.94 103 VAL A O 1
ATOM 760 N N . SER A 1 104 ? 2.860 8.276 -15.528 1.00 95.38 104 SER A N 1
ATOM 761 C CA . SER A 1 104 ? 3.975 7.805 -16.372 1.00 95.38 104 SER A CA 1
ATOM 762 C C . SER A 1 104 ? 3.668 6.736 -17.435 1.00 95.38 104 SER A C 1
ATOM 764 O O . SER A 1 104 ? 4.566 6.371 -18.184 1.00 95.38 104 SER A O 1
ATOM 766 N N . GLY A 1 105 ? 2.433 6.230 -17.524 1.00 95.94 105 GLY A N 1
ATOM 767 C CA . GLY A 1 105 ? 2.005 5.271 -18.557 1.00 95.94 105 GLY A CA 1
ATOM 768 C C . GLY A 1 105 ? 2.463 3.820 -18.353 1.00 95.94 105 GLY A C 1
ATOM 769 O O . GLY A 1 105 ? 2.117 2.961 -19.156 1.00 95.94 105 GLY A O 1
ATOM 770 N N . ARG A 1 106 ? 3.221 3.527 -17.287 1.00 97.56 106 ARG A N 1
ATOM 771 C CA . ARG A 1 106 ? 3.710 2.170 -16.962 1.00 97.56 106 ARG A CA 1
ATOM 772 C C . ARG A 1 106 ? 2.821 1.426 -15.964 1.00 97.56 106 ARG A C 1
ATOM 774 O O . ARG A 1 106 ? 2.819 0.199 -15.930 1.00 97.56 106 ARG A O 1
ATOM 781 N N . GLY A 1 107 ? 2.099 2.171 -15.129 1.00 95.12 107 GLY A N 1
ATOM 782 C CA . GLY A 1 107 ? 1.218 1.627 -14.104 1.00 95.12 107 GLY A CA 1
ATOM 783 C C . GLY A 1 107 ? -0.165 1.265 -14.641 1.00 95.12 107 GLY A C 1
ATOM 784 O O . GLY A 1 107 ? -0.699 1.935 -15.523 1.00 95.12 107 GLY A O 1
ATOM 785 N N . ARG A 1 108 ? -0.773 0.238 -14.050 1.00 96.38 108 ARG A N 1
ATOM 786 C CA . ARG A 1 108 ? -2.188 -0.112 -14.236 1.00 96.38 108 ARG A CA 1
ATOM 787 C C . ARG A 1 108 ? -2.854 -0.381 -12.891 1.00 96.38 108 ARG A C 1
ATOM 789 O O . ARG A 1 108 ? -2.229 -0.950 -11.994 1.00 96.38 108 ARG A O 1
ATOM 796 N N . CYS A 1 109 ? -4.115 0.009 -12.768 1.00 93.81 109 CYS A N 1
ATOM 797 C CA . CYS A 1 109 ? -4.927 -0.188 -11.573 1.00 93.81 109 CYS A CA 1
ATOM 798 C C . CYS A 1 109 ? -6.253 -0.822 -11.991 1.00 93.81 109 CYS A C 1
ATOM 800 O O . CYS A 1 109 ? -6.906 -0.302 -12.897 1.00 93.81 109 CYS A O 1
ATOM 802 N N . ASN A 1 110 ? -6.596 -1.947 -11.363 1.00 88.88 110 ASN A N 1
ATOM 803 C CA . ASN A 1 110 ? -7.777 -2.751 -11.672 1.00 88.88 110 ASN A CA 1
ATOM 804 C C . ASN A 1 110 ? -8.583 -3.042 -10.413 1.00 88.88 110 ASN A C 1
ATOM 806 O O . ASN A 1 110 ? -7.944 -3.231 -9.353 1.00 88.88 110 ASN A O 1
#

Radius of gyration: 12.69 Å; Cα contacts (8 Å, |Δi|>4): 332; chains: 1; bounding box: 32×26×35 Å

Mean predicted aligned error: 2.12 Å

Secondary structure (DSSP, 8-state):
-EESS-EE-TT--EEE-S-EEEEESSS-BEESS-EEE-TT-EEEE--B--TT-EEEEESSSEEEE--BSB---EEEEEEEEEEE-PBP-TT---BS-S-EEEEEEEEEE-

Solvent-accessible surface area (backbone atoms only — not comparable to full-atom values): 5487 Å² total; per-residue (Å²): 89,74,34,91,54,68,41,76,49,59,83,42,61,48,80,40,85,52,73,47,52,38,34,35,74,80,80,28,33,51,45,37,52,25,39,36,28,35,69,96,15,42,35,40,37,32,49,37,45,43,69,96,38,62,43,32,36,33,39,59,10,33,42,36,35,46,18,67,17,70,18,51,8,27,34,38,32,46,25,19,37,38,37,70,52,42,33,56,35,101,85,65,41,62,32,68,45,68,43,82,44,79,36,91,83,57,28,47,78,85